Protein AF-A0A0F9L791-F1 (afdb_monomer)

pLDDT: mean 76.63, std 16.28, range [38.75, 94.62]

Secondary structure (DSSP, 8-state):
-HHHHHHHHHHHTTSS----GGGS-HHHHHHHHIIIIIHHHHHHHHHHHHHHHHHHHHH--HHHHHHHHHHHHHHHHHHHHHHHIIIIIHHHHHHHHHHSS--S-GGG-TTT-TT--THHHHHHHHHHHHHHHHHHHHTT--HHHHHHHHHHHHHHHHHHHHH-

Solvent-accessible surface area (backbone atoms only — not comparable to full-atom values): 9514 Å² total; per-residue (Å²): 112,70,68,58,53,56,49,55,53,54,61,68,51,66,84,51,89,74,74,65,68,91,75,47,53,72,52,57,46,49,52,48,42,48,70,50,53,49,50,47,48,71,59,47,52,62,56,52,50,56,49,43,54,51,48,29,71,72,67,68,44,68,70,48,46,53,50,43,55,53,48,52,54,50,50,54,54,50,53,58,47,53,48,49,38,68,73,46,50,48,55,42,49,38,32,34,72,77,68,72,48,58,81,89,50,77,87,38,35,45,90,85,35,78,82,43,55,69,65,61,61,51,55,51,53,53,50,50,52,50,50,53,54,49,57,46,62,74,63,81,57,50,77,76,52,44,59,56,51,49,57,56,58,66,59,51,62,56,62,57,70,73,77,109

Structure (mmCIF, N/CA/C/O backbone):
data_AF-A0A0F9L791-F1
#
_entry.id   AF-A0A0F9L791-F1
#
loop_
_atom_site.group_PDB
_atom_site.id
_atom_site.type_symbol
_atom_site.label_atom_id
_atom_site.label_alt_id
_atom_site.label_comp_id
_atom_site.label_asym_id
_atom_site.label_entity_id
_atom_site.label_seq_id
_atom_site.pdbx_PDB_ins_code
_atom_site.Cartn_x
_atom_site.Cartn_y
_atom_site.Cartn_z
_atom_site.occupancy
_atom_site.B_iso_or_equiv
_atom_site.auth_seq_id
_atom_site.auth_comp_id
_atom_site.auth_asym_id
_atom_site.auth_atom_id
_atom_site.pdbx_PDB_model_num
ATOM 1 N N . ASP A 1 1 ? 15.167 -26.725 22.863 1.00 71.88 1 ASP A N 1
ATOM 2 C CA . ASP A 1 1 ? 15.858 -27.570 21.881 1.00 71.88 1 ASP A CA 1
ATOM 3 C C . ASP A 1 1 ? 15.567 -26.991 20.507 1.00 71.88 1 ASP A C 1
ATOM 5 O O . ASP A 1 1 ? 14.395 -26.892 20.159 1.00 71.88 1 ASP A O 1
ATOM 9 N N . MET A 1 2 ? 16.575 -26.459 19.814 1.00 52.09 2 MET A N 1
ATOM 10 C CA . MET A 1 2 ? 16.347 -25.702 18.573 1.00 52.09 2 MET A CA 1
ATOM 11 C C . MET A 1 2 ? 15.806 -26.581 17.448 1.00 52.09 2 MET A C 1
ATOM 13 O O . MET A 1 2 ? 14.981 -26.114 16.671 1.00 52.09 2 MET A O 1
ATOM 17 N N . GLU A 1 3 ? 16.201 -27.854 17.391 1.00 72.94 3 GLU A N 1
ATOM 18 C CA . GLU A 1 3 ? 15.718 -28.784 16.364 1.00 72.94 3 GLU A CA 1
ATOM 19 C C . GLU A 1 3 ? 14.212 -29.028 16.485 1.00 72.94 3 GLU A C 1
ATOM 21 O O . GLU A 1 3 ? 13.496 -29.082 15.485 1.00 72.94 3 GLU A O 1
ATOM 26 N N . LYS A 1 4 ? 13.704 -29.078 17.720 1.00 68.50 4 LYS A N 1
ATOM 27 C CA . LYS A 1 4 ? 12.272 -29.210 17.988 1.00 68.50 4 LYS A CA 1
ATOM 28 C C . LYS A 1 4 ? 11.487 -27.972 17.540 1.00 68.50 4 LYS A C 1
ATOM 30 O O . LYS A 1 4 ? 10.437 -28.121 16.931 1.00 68.50 4 LYS A O 1
ATOM 35 N N . ILE A 1 5 ? 12.025 -26.773 17.776 1.00 73.31 5 ILE A N 1
ATOM 36 C CA . ILE A 1 5 ? 11.404 -25.507 17.345 1.00 73.31 5 ILE A CA 1
ATOM 37 C C . ILE A 1 5 ? 11.384 -25.407 15.813 1.00 73.31 5 ILE A C 1
ATOM 39 O O . ILE A 1 5 ? 10.369 -25.032 15.240 1.00 73.31 5 ILE A O 1
ATOM 43 N N . ILE A 1 6 ? 12.474 -25.788 15.140 1.00 67.56 6 ILE A N 1
ATOM 44 C CA . ILE A 1 6 ? 12.544 -25.811 13.668 1.00 67.56 6 ILE A CA 1
ATOM 45 C C . ILE A 1 6 ? 11.527 -26.805 13.093 1.00 67.56 6 ILE A C 1
ATOM 47 O O . ILE A 1 6 ? 10.865 -26.507 12.101 1.00 67.56 6 ILE A O 1
ATOM 51 N N . THR A 1 7 ? 11.367 -27.964 13.733 1.00 75.81 7 THR A N 1
ATOM 52 C CA . THR A 1 7 ? 10.392 -28.980 13.312 1.00 75.81 7 THR A CA 1
ATOM 53 C C . THR A 1 7 ? 8.955 -28.491 13.506 1.00 75.81 7 THR A C 1
ATOM 55 O O . THR A 1 7 ? 8.157 -28.594 12.582 1.00 75.81 7 THR A O 1
ATOM 58 N N . GLU A 1 8 ? 8.640 -27.878 14.651 1.00 75.62 8 GLU A N 1
ATOM 59 C CA . GLU A 1 8 ? 7.316 -27.294 14.919 1.00 75.62 8 GLU A CA 1
ATOM 60 C C . GLU A 1 8 ? 6.980 -26.150 13.945 1.00 75.62 8 GLU A C 1
ATOM 62 O O . GLU A 1 8 ? 5.860 -26.084 13.448 1.00 75.62 8 GLU A O 1
ATOM 67 N N . ILE A 1 9 ? 7.950 -25.296 13.594 1.00 66.94 9 ILE A N 1
ATOM 68 C CA . ILE A 1 9 ? 7.765 -24.247 12.575 1.00 66.94 9 ILE A CA 1
ATOM 69 C C . ILE A 1 9 ? 7.499 -24.860 11.192 1.00 66.94 9 ILE A C 1
ATOM 71 O O . ILE A 1 9 ? 6.627 -24.380 10.472 1.00 66.94 9 ILE A O 1
ATOM 75 N N . ASN A 1 10 ? 8.224 -25.915 10.813 1.00 60.12 10 ASN A N 1
ATOM 76 C CA . ASN A 1 10 ? 8.049 -26.571 9.515 1.00 60.12 10 ASN A CA 1
ATOM 77 C C . ASN A 1 10 ? 6.718 -27.327 9.401 1.00 60.12 10 ASN A C 1
ATOM 79 O O . ASN A 1 10 ? 6.142 -27.373 8.317 1.00 60.12 10 ASN A O 1
ATOM 83 N N . ASP A 1 11 ? 6.218 -27.893 10.501 1.00 66.31 11 ASP A N 1
ATOM 84 C CA . ASP A 1 11 ? 4.914 -28.558 10.524 1.00 66.31 11 ASP A CA 1
ATOM 85 C C . ASP A 1 11 ? 3.749 -27.550 10.519 1.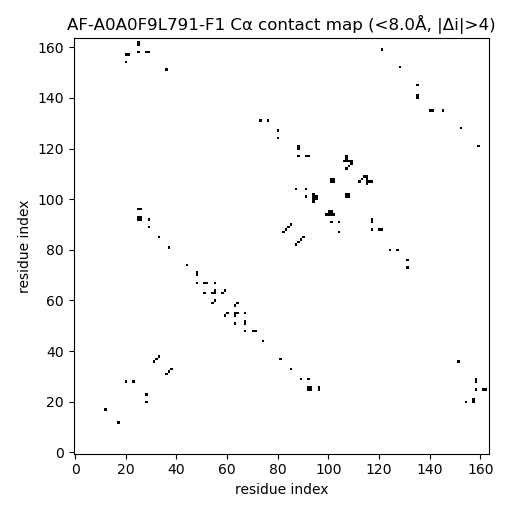00 66.31 11 ASP A C 1
ATOM 87 O O . ASP A 1 11 ? 2.744 -27.807 9.862 1.00 66.31 11 ASP A O 1
ATOM 91 N N . LEU A 1 12 ? 3.894 -26.372 11.147 1.00 57.72 12 LEU A N 1
ATOM 92 C CA . LEU A 1 12 ? 2.916 -25.271 11.040 1.00 57.72 12 LEU A CA 1
ATOM 93 C C . LEU A 1 12 ? 2.847 -24.678 9.625 1.00 57.72 12 LEU A C 1
ATOM 95 O O . LEU A 1 12 ? 1.791 -24.253 9.172 1.00 57.72 12 LEU A O 1
ATOM 99 N N . LYS A 1 13 ? 3.975 -24.693 8.913 1.00 53.84 13 LYS A N 1
ATOM 100 C CA . LYS A 1 13 ? 4.120 -24.234 7.527 1.00 53.84 13 LYS A CA 1
ATOM 101 C C . LYS A 1 13 ? 3.518 -25.178 6.477 1.00 53.84 13 LYS A C 1
ATOM 103 O O . LYS A 1 13 ? 3.529 -24.852 5.296 1.00 53.84 13 LYS A O 1
ATOM 108 N N . LYS A 1 14 ? 3.048 -26.362 6.876 1.00 47.31 14 LYS A N 1
ATOM 109 C CA . LYS A 1 14 ? 2.724 -27.465 5.957 1.00 47.31 14 LYS A CA 1
ATOM 110 C C . LYS A 1 14 ? 1.301 -27.426 5.384 1.00 47.31 14 LYS A C 1
ATOM 112 O O . LYS A 1 14 ? 1.057 -28.110 4.394 1.00 47.31 14 LYS A O 1
ATOM 117 N N . ASP A 1 15 ? 0.404 -26.632 5.972 1.00 43.81 15 ASP A N 1
ATOM 118 C CA . ASP A 1 15 ? -1.007 -26.525 5.556 1.00 43.81 15 ASP A CA 1
ATOM 119 C C . ASP A 1 15 ? -1.341 -25.242 4.768 1.00 43.81 15 ASP A C 1
ATOM 121 O O . ASP A 1 15 ? -2.427 -25.137 4.197 1.00 43.81 15 ASP A O 1
ATOM 125 N N . GLU A 1 16 ? -0.405 -24.298 4.646 1.00 49.53 16 GLU A N 1
ATOM 126 C CA . GLU A 1 16 ? -0.500 -23.186 3.696 1.00 49.53 16 GLU A CA 1
ATOM 127 C C . GLU A 1 16 ? 0.419 -23.472 2.509 1.00 49.53 16 GLU A C 1
ATOM 129 O O . GLU A 1 16 ? 1.572 -23.866 2.678 1.00 49.53 16 GLU A O 1
ATOM 134 N N . ALA A 1 17 ? -0.078 -23.294 1.284 1.00 50.66 17 ALA A N 1
ATOM 135 C CA . ALA A 1 17 ? 0.782 -23.290 0.110 1.00 50.66 17 ALA A CA 1
ATOM 136 C C . ALA A 1 17 ? 1.713 -22.076 0.217 1.00 50.66 17 ALA A C 1
ATOM 138 O O . ALA A 1 17 ? 1.351 -20.973 -0.188 1.00 50.66 17 ALA A O 1
ATOM 139 N N . ILE A 1 18 ? 2.887 -22.270 0.819 1.00 58.19 18 ILE A N 1
ATOM 140 C CA . ILE A 1 18 ? 3.922 -21.246 0.898 1.00 58.19 18 ILE A CA 1
ATOM 141 C C . ILE A 1 18 ? 4.354 -20.966 -0.532 1.00 58.19 18 ILE A C 1
ATOM 143 O O . ILE A 1 18 ? 5.006 -21.794 -1.169 1.00 58.19 18 ILE A O 1
ATOM 147 N N . VAL A 1 19 ? 3.934 -19.812 -1.045 1.00 64.25 19 VAL A N 1
ATOM 148 C CA . VAL A 1 19 ? 4.445 -19.289 -2.305 1.00 64.25 19 VAL A CA 1
ATOM 149 C C . VAL A 1 19 ? 5.940 -19.086 -2.115 1.00 64.25 19 VAL A C 1
ATOM 151 O O . VAL A 1 19 ? 6.365 -18.389 -1.193 1.00 64.25 19 VAL A O 1
ATOM 154 N N . ASP A 1 20 ? 6.729 -19.745 -2.959 1.00 73.94 20 ASP A N 1
ATOM 155 C CA . ASP A 1 20 ? 8.178 -19.588 -2.990 1.00 73.94 20 ASP A CA 1
ATOM 156 C C . ASP A 1 20 ? 8.523 -18.261 -3.668 1.00 73.94 20 ASP A C 1
ATOM 158 O O . ASP A 1 20 ? 8.865 -18.182 -4.847 1.00 73.94 20 ASP A O 1
ATOM 162 N N . VAL A 1 21 ? 8.325 -17.206 -2.889 1.00 70.94 21 VAL A N 1
ATOM 163 C CA . VAL A 1 21 ? 8.534 -15.800 -3.229 1.00 70.94 21 VAL A CA 1
ATOM 164 C C . VAL A 1 21 ? 9.955 -15.518 -3.726 1.00 70.94 21 VAL A C 1
ATOM 166 O O . VAL A 1 21 ? 10.126 -14.636 -4.561 1.00 70.94 21 VAL A O 1
ATOM 169 N N . ASP A 1 22 ? 10.951 -16.309 -3.311 1.00 70.94 22 ASP A N 1
ATOM 170 C CA . ASP A 1 22 ? 12.348 -16.171 -3.753 1.00 70.94 22 ASP A CA 1
ATOM 171 C C . ASP A 1 22 ? 12.547 -16.546 -5.233 1.00 70.94 22 ASP A C 1
ATOM 173 O O . ASP A 1 22 ? 13.546 -16.158 -5.842 1.00 70.94 22 ASP A O 1
ATOM 177 N N . ASN A 1 23 ? 11.607 -17.295 -5.817 1.00 80.75 23 ASN A N 1
ATOM 178 C CA . ASN A 1 23 ? 11.667 -17.782 -7.196 1.00 80.75 23 ASN A CA 1
ATOM 179 C C . ASN A 1 23 ? 10.647 -17.116 -8.133 1.00 80.75 23 ASN A C 1
ATOM 181 O O . ASN A 1 23 ? 10.555 -17.510 -9.298 1.00 80.75 23 ASN A O 1
ATOM 185 N N . LEU A 1 24 ? 9.891 -16.126 -7.652 1.00 82.81 24 LEU A N 1
ATOM 186 C CA . LEU A 1 24 ? 9.005 -15.332 -8.499 1.00 82.81 24 LEU A CA 1
ATOM 187 C C . LEU A 1 24 ? 9.806 -14.312 -9.315 1.00 82.81 24 LEU A C 1
ATOM 189 O O . LEU A 1 24 ? 10.785 -13.738 -8.838 1.00 82.81 24 LEU A O 1
ATOM 193 N N . SER A 1 25 ? 9.355 -14.054 -10.541 1.00 91.06 25 SER A N 1
ATOM 194 C CA . SER A 1 25 ? 9.710 -12.823 -11.253 1.00 91.06 25 SER A CA 1
ATOM 195 C C . SER A 1 25 ? 9.196 -11.595 -10.491 1.00 91.06 25 SER A C 1
ATOM 197 O O . SER A 1 25 ? 8.286 -11.690 -9.661 1.00 91.06 25 SER A O 1
ATOM 199 N N . LEU A 1 26 ? 9.749 -10.419 -10.779 1.00 87.19 26 LEU A N 1
ATOM 200 C CA . LEU A 1 26 ? 9.324 -9.175 -10.139 1.00 87.19 26 LEU A CA 1
ATOM 201 C C . LEU A 1 26 ? 7.851 -8.874 -10.429 1.00 87.19 26 LEU A C 1
ATOM 203 O O . LEU A 1 26 ? 7.124 -8.439 -9.536 1.00 87.19 26 LEU A O 1
ATOM 207 N N . THR A 1 27 ? 7.397 -9.147 -11.653 1.00 92.31 27 THR A N 1
ATOM 208 C CA . THR A 1 27 ? 5.990 -9.021 -12.045 1.00 92.31 27 THR A CA 1
ATOM 209 C C . THR A 1 27 ? 5.117 -10.002 -11.275 1.00 92.31 27 THR A C 1
ATOM 211 O O . THR A 1 27 ? 4.115 -9.584 -10.704 1.00 92.31 27 THR A O 1
ATOM 214 N N . GLU A 1 28 ? 5.496 -11.281 -11.194 1.00 90.12 28 GLU A N 1
ATOM 215 C CA . GLU A 1 28 ? 4.720 -12.271 -10.433 1.00 90.12 28 GLU A CA 1
ATOM 216 C C . GLU A 1 28 ? 4.647 -11.922 -8.944 1.00 90.12 28 GLU A C 1
ATOM 218 O O . GLU A 1 28 ? 3.612 -12.133 -8.313 1.00 90.12 28 GLU A O 1
ATOM 223 N N . LEU A 1 29 ? 5.719 -11.368 -8.378 1.00 85.00 29 LEU A N 1
ATOM 224 C CA . LEU A 1 29 ? 5.760 -10.950 -6.984 1.00 85.00 29 LEU A CA 1
ATOM 225 C C . LEU A 1 29 ? 4.860 -9.735 -6.723 1.00 85.00 29 LEU A C 1
ATOM 227 O O . LEU A 1 29 ? 4.085 -9.740 -5.767 1.00 85.00 29 LEU A O 1
ATOM 231 N N . VAL A 1 30 ? 4.908 -8.727 -7.595 1.00 88.81 30 VAL A N 1
ATOM 232 C CA . VAL A 1 30 ? 3.994 -7.575 -7.559 1.00 88.81 30 VAL A CA 1
ATOM 233 C C . VAL A 1 30 ? 2.536 -8.027 -7.693 1.00 88.81 30 VAL A C 1
ATOM 235 O O . VAL A 1 30 ? 1.693 -7.642 -6.883 1.00 88.81 30 VAL A O 1
ATOM 238 N N . ASP A 1 31 ? 2.240 -8.893 -8.664 1.00 90.75 31 ASP A N 1
ATOM 239 C CA . ASP A 1 31 ? 0.894 -9.424 -8.892 1.00 90.75 31 ASP A CA 1
ATOM 240 C C . ASP A 1 31 ? 0.409 -10.254 -7.693 1.00 90.75 31 ASP A C 1
ATOM 242 O O . ASP A 1 31 ? -0.762 -10.181 -7.301 1.00 90.75 31 ASP A O 1
ATOM 246 N N . HIS A 1 32 ? 1.303 -11.031 -7.074 1.00 84.12 32 HIS A N 1
ATOM 247 C CA . HIS A 1 32 ? 1.010 -11.767 -5.849 1.00 84.12 32 HIS A CA 1
ATOM 248 C C . HIS A 1 32 ? 0.628 -10.812 -4.717 1.00 84.12 32 HIS A C 1
ATOM 250 O O . HIS A 1 32 ? -0.396 -11.025 -4.066 1.00 84.12 32 HIS A O 1
ATOM 256 N N . ILE A 1 33 ? 1.394 -9.740 -4.511 1.00 82.50 33 ILE A N 1
ATOM 257 C CA . ILE A 1 33 ? 1.131 -8.756 -3.457 1.00 82.50 33 ILE A CA 1
ATOM 258 C C . ILE A 1 33 ? -0.195 -8.032 -3.691 1.00 82.50 33 ILE A C 1
ATOM 260 O O . ILE A 1 33 ? -1.024 -7.964 -2.785 1.00 82.50 33 ILE A O 1
ATOM 264 N N . GLU A 1 34 ? -0.474 -7.561 -4.904 1.00 88.31 34 GLU A N 1
ATOM 265 C CA . GLU A 1 34 ? -1.756 -6.909 -5.179 1.00 88.31 34 GLU A CA 1
ATOM 266 C C . GLU A 1 34 ? -2.938 -7.870 -4.962 1.00 88.31 34 GLU A C 1
ATOM 268 O O . GLU A 1 34 ? -3.911 -7.536 -4.278 1.00 88.31 34 GLU A O 1
ATOM 273 N N . SER A 1 35 ? -2.852 -9.084 -5.515 1.00 87.81 35 SER A N 1
ATOM 274 C CA . SER A 1 35 ? -3.967 -10.042 -5.527 1.00 87.81 35 SER A CA 1
ATOM 275 C C . SER A 1 35 ? -4.239 -10.720 -4.185 1.00 87.81 35 SER A C 1
ATOM 277 O O . SER A 1 35 ? -5.352 -11.206 -3.967 1.00 87.81 35 SER A O 1
ATOM 279 N N . THR A 1 36 ? -3.261 -10.743 -3.280 1.00 78.50 36 THR A N 1
ATOM 280 C CA . THR A 1 36 ? -3.414 -11.315 -1.939 1.00 78.50 36 THR A CA 1
ATOM 281 C C . THR A 1 36 ? -3.556 -10.212 -0.900 1.00 78.50 36 THR A C 1
ATOM 283 O O . THR A 1 36 ? -4.626 -10.026 -0.321 1.00 78.50 36 THR A O 1
ATOM 286 N N . HIS A 1 37 ? -2.497 -9.436 -0.721 1.00 78.12 37 HIS A N 1
ATOM 287 C CA . HIS A 1 37 ? -2.320 -8.477 0.355 1.00 78.12 37 HIS A CA 1
ATOM 288 C C . HIS A 1 37 ? -3.184 -7.235 0.180 1.00 78.12 37 HIS A C 1
ATOM 290 O O . HIS A 1 37 ? -3.972 -6.911 1.069 1.00 78.12 37 HIS A O 1
ATOM 296 N N . HIS A 1 38 ? -3.117 -6.571 -0.976 1.00 86.12 38 HIS A N 1
ATOM 297 C CA . HIS A 1 38 ? -3.864 -5.325 -1.184 1.00 86.12 38 HIS A CA 1
ATOM 298 C C . HIS A 1 38 ? -5.369 -5.586 -1.244 1.00 86.12 38 HIS A C 1
ATOM 300 O O . HIS A 1 38 ? -6.150 -4.860 -0.626 1.00 86.12 38 HIS A O 1
ATOM 306 N N . VAL A 1 39 ? -5.785 -6.652 -1.940 1.00 85.94 39 VAL A N 1
ATOM 307 C CA . VAL A 1 39 ? -7.189 -7.096 -1.977 1.00 85.94 39 VAL A CA 1
ATOM 308 C C . VAL A 1 39 ? -7.713 -7.368 -0.569 1.00 85.94 39 VAL A C 1
ATOM 310 O O . VAL A 1 39 ? -8.794 -6.891 -0.211 1.00 85.94 39 VAL A O 1
ATOM 313 N N . PHE A 1 40 ? -6.955 -8.104 0.243 1.00 80.56 40 PHE A N 1
ATOM 314 C CA . PHE A 1 40 ? -7.336 -8.401 1.616 1.00 80.56 40 PHE A CA 1
ATOM 315 C C . PHE A 1 40 ? -7.428 -7.125 2.469 1.00 80.56 40 PHE A C 1
ATOM 317 O O . PHE A 1 40 ? -8.442 -6.900 3.129 1.00 80.56 40 PHE A O 1
ATOM 324 N N . MET A 1 41 ? -6.430 -6.241 2.409 1.00 82.25 41 MET A N 1
ATOM 325 C CA . MET A 1 41 ? -6.416 -4.999 3.189 1.00 82.25 41 MET A CA 1
ATOM 326 C C . MET A 1 41 ? -7.577 -4.074 2.820 1.00 82.25 41 MET A C 1
ATOM 328 O O . MET A 1 41 ? -8.294 -3.606 3.705 1.00 82.25 41 MET A O 1
ATOM 332 N N . LYS A 1 42 ? -7.822 -3.865 1.522 1.00 88.56 42 LYS A N 1
ATOM 333 C CA . LYS A 1 42 ? -8.949 -3.058 1.025 1.00 88.56 42 LYS A CA 1
ATOM 334 C C . LYS A 1 42 ? -10.307 -3.627 1.434 1.00 88.56 42 LYS A C 1
ATOM 336 O O . LYS A 1 42 ? -11.266 -2.867 1.566 1.00 88.56 42 LYS A O 1
ATOM 341 N N . LYS A 1 43 ? -10.396 -4.945 1.638 1.00 87.06 43 LYS A N 1
ATOM 342 C CA . LYS A 1 43 ? -11.603 -5.622 2.119 1.00 87.06 43 LYS A CA 1
ATOM 343 C C . LYS A 1 43 ? -11.793 -5.479 3.631 1.00 87.06 43 LYS A C 1
ATOM 345 O O . LYS A 1 43 ? -12.885 -5.131 4.061 1.00 87.06 43 LYS A O 1
ATOM 350 N N . GLU A 1 44 ? -10.762 -5.745 4.428 1.00 82.38 44 GLU A N 1
ATOM 351 C CA . GLU A 1 44 ? -10.904 -5.852 5.888 1.00 82.38 44 GLU A CA 1
ATOM 352 C C . GLU A 1 44 ? -10.819 -4.502 6.616 1.00 82.38 44 GLU A C 1
ATOM 3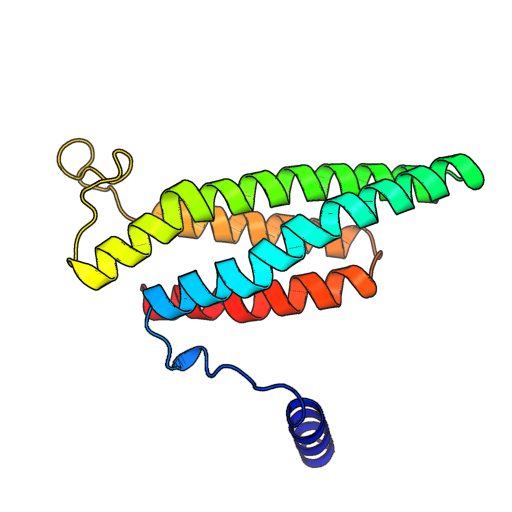54 O O . GLU A 1 44 ? -11.485 -4.313 7.634 1.00 82.38 44 GLU A O 1
ATOM 359 N N . ILE A 1 45 ? -10.041 -3.535 6.113 1.00 86.25 45 ILE A N 1
ATOM 360 C CA . ILE A 1 45 ? -9.871 -2.222 6.763 1.00 86.25 45 ILE A CA 1
ATOM 361 C C . ILE A 1 45 ? -11.214 -1.505 7.015 1.00 86.25 45 ILE A C 1
ATOM 363 O O . ILE A 1 45 ? -11.441 -1.078 8.154 1.00 86.25 45 ILE A O 1
ATOM 367 N N . PRO A 1 46 ? -12.127 -1.384 6.026 1.00 90.00 46 PRO A N 1
ATOM 368 C CA . PRO A 1 46 ? -13.425 -0.745 6.244 1.00 90.00 46 PRO A CA 1
ATOM 369 C C . PRO A 1 46 ? -14.266 -1.444 7.321 1.00 90.00 46 PRO A C 1
ATOM 371 O O . PRO A 1 46 ? -14.918 -0.780 8.132 1.00 90.00 46 PRO A O 1
ATOM 374 N N . ASP A 1 47 ? -14.224 -2.778 7.362 1.00 86.31 47 ASP A N 1
ATOM 375 C CA . ASP A 1 47 ? -14.971 -3.576 8.334 1.00 86.31 47 ASP A CA 1
ATOM 376 C C . ASP A 1 47 ? -14.417 -3.390 9.754 1.00 86.31 47 ASP A C 1
ATOM 378 O O . ASP A 1 47 ? -15.187 -3.197 10.703 1.00 86.31 47 ASP A O 1
ATOM 382 N N . ILE A 1 48 ? -13.089 -3.365 9.909 1.00 84.81 48 ILE A N 1
ATOM 383 C CA . ILE A 1 48 ? -12.431 -3.115 11.199 1.00 84.81 48 ILE A CA 1
ATOM 384 C C . ILE A 1 48 ? -12.744 -1.699 11.701 1.00 84.81 48 ILE A C 1
ATOM 386 O O . ILE A 1 48 ? -13.109 -1.544 12.871 1.00 84.81 48 ILE A O 1
ATOM 390 N N . LEU A 1 49 ? -12.679 -0.680 10.833 1.00 87.56 49 LEU A N 1
ATOM 391 C CA . LEU A 1 49 ? -13.059 0.697 11.183 1.00 87.56 49 LEU A CA 1
ATOM 392 C C . LEU A 1 49 ? -14.502 0.762 11.698 1.00 87.56 49 LEU A C 1
ATOM 394 O O . LEU A 1 49 ? -14.762 1.285 12.783 1.00 87.56 49 LEU A O 1
ATOM 398 N N . ALA A 1 50 ? -15.443 0.149 10.975 1.00 88.69 50 ALA A N 1
ATOM 399 C CA . ALA A 1 50 ? -16.848 0.138 11.371 1.00 88.69 50 ALA A CA 1
ATOM 400 C C . ALA A 1 50 ? -17.088 -0.589 12.709 1.00 88.69 50 ALA A C 1
ATOM 402 O O . ALA A 1 50 ? -17.998 -0.232 13.468 1.00 88.69 50 ALA A O 1
ATOM 403 N N . LEU A 1 51 ? -16.309 -1.632 13.008 1.00 83.75 51 LEU A N 1
ATOM 404 C CA . LEU A 1 51 ? -16.367 -2.340 14.288 1.00 83.75 51 LEU A CA 1
ATOM 405 C C . LEU A 1 51 ? -15.810 -1.494 15.437 1.00 83.75 51 LEU A C 1
ATOM 407 O O . LEU A 1 51 ? -16.437 -1.449 16.502 1.00 83.75 51 LEU A O 1
ATOM 411 N N . LEU A 1 52 ? -14.690 -0.801 15.224 1.00 85.81 52 LEU A N 1
ATOM 412 C CA . LEU A 1 52 ? -14.110 0.110 16.212 1.00 85.81 52 LEU A CA 1
ATOM 413 C C . LEU A 1 52 ? -15.055 1.273 16.517 1.00 85.81 52 LEU A C 1
ATOM 415 O O . LEU A 1 52 ? -15.348 1.518 17.689 1.00 85.81 52 LEU A O 1
ATOM 419 N N . ASP A 1 53 ? -15.655 1.891 15.500 1.00 91.44 53 ASP A N 1
ATOM 420 C CA . ASP A 1 53 ? -16.654 2.948 15.689 1.00 91.44 53 ASP A CA 1
ATOM 421 C C . ASP A 1 53 ? -17.860 2.463 16.509 1.00 91.44 53 ASP A C 1
ATOM 423 O O . ASP A 1 53 ? -18.345 3.151 17.417 1.00 91.44 53 ASP A O 1
ATOM 427 N N . LYS A 1 54 ? -18.354 1.245 16.248 1.00 8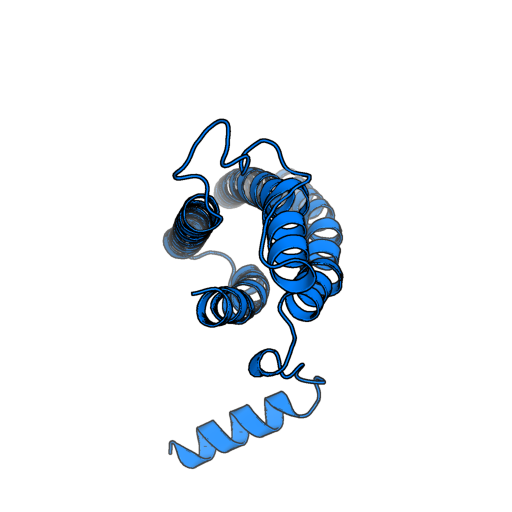9.94 54 LYS A N 1
ATOM 428 C CA . LYS A 1 54 ? -19.430 0.636 17.052 1.00 89.94 54 LYS A CA 1
ATOM 429 C C . LYS A 1 54 ? -18.994 0.403 18.499 1.00 89.94 54 LYS A C 1
ATOM 431 O O . LYS A 1 54 ? -19.788 0.643 19.415 1.00 89.94 54 LYS A O 1
ATOM 436 N N . ALA A 1 55 ? -17.764 -0.061 18.718 1.00 87.88 55 ALA A N 1
ATOM 437 C CA . ALA A 1 55 ? -17.220 -0.302 20.050 1.00 87.88 55 ALA A CA 1
ATOM 438 C C . ALA A 1 55 ? -17.077 1.006 20.844 1.00 87.88 55 ALA A C 1
ATOM 440 O O . ALA A 1 55 ? -17.553 1.078 21.981 1.00 87.88 55 ALA A O 1
ATOM 441 N N . VAL A 1 56 ? -16.525 2.058 20.228 1.00 92.25 56 VAL A N 1
ATOM 442 C CA . VAL A 1 56 ? -16.422 3.405 20.813 1.00 92.25 56 VAL A CA 1
ATOM 443 C C . VAL A 1 56 ? -17.801 3.921 21.216 1.00 92.25 56 VAL A C 1
ATOM 445 O O . VAL A 1 56 ? -17.996 4.348 22.354 1.00 92.25 56 VAL A O 1
ATOM 448 N N . ASN A 1 57 ? -18.792 3.813 20.327 1.00 92.94 57 ASN A N 1
ATOM 449 C CA . ASN A 1 57 ? -20.149 4.294 20.590 1.00 92.94 57 ASN A CA 1
ATOM 450 C C . ASN A 1 57 ? -20.856 3.539 21.726 1.00 92.94 57 ASN A C 1
ATOM 452 O O . ASN A 1 57 ? -21.611 4.142 22.498 1.00 92.94 57 ASN A O 1
ATOM 456 N N . ARG A 1 58 ? -20.621 2.225 21.841 1.00 94.62 58 ARG A N 1
ATOM 457 C CA . ARG A 1 58 ? -21.229 1.379 22.875 1.00 94.62 58 ARG A CA 1
ATOM 458 C C . ARG A 1 58 ? -20.575 1.558 24.241 1.00 94.62 58 ARG A C 1
ATOM 460 O O . ARG A 1 58 ? -21.287 1.666 25.235 1.00 94.62 58 ARG A O 1
ATOM 467 N N . HIS A 1 59 ? -19.247 1.540 24.293 1.00 90.75 59 HIS A N 1
ATOM 468 C CA . HIS A 1 59 ? -18.501 1.448 25.548 1.00 90.75 59 HIS A CA 1
ATOM 469 C C . HIS A 1 59 ? -17.998 2.806 26.050 1.00 90.75 59 HIS A C 1
ATOM 471 O O . HIS A 1 59 ? -17.849 2.974 27.257 1.00 90.75 59 HIS A O 1
ATOM 477 N N . LYS A 1 60 ? -17.800 3.785 25.154 1.00 90.38 60 LYS A N 1
ATOM 478 C CA . LYS A 1 60 ? -17.455 5.188 25.458 1.00 90.38 60 LYS A CA 1
ATOM 479 C C . LYS A 1 60 ? -16.259 5.366 26.405 1.00 90.38 60 LYS A C 1
ATOM 481 O O . LYS A 1 60 ? -16.191 6.360 27.126 1.00 90.38 60 LYS A O 1
ATOM 486 N N . THR A 1 61 ? -15.326 4.417 26.409 1.00 92.94 61 THR A N 1
ATOM 487 C CA . THR A 1 61 ? -14.089 4.502 27.191 1.00 92.94 61 THR A CA 1
ATOM 488 C C . THR A 1 61 ? -13.048 5.328 26.446 1.00 92.94 61 THR A C 1
ATOM 490 O O . THR A 1 61 ? -13.055 5.385 25.217 1.00 92.94 61 THR A O 1
ATOM 493 N N . GLU A 1 62 ? -12.148 5.969 27.187 1.00 90.38 62 GLU A N 1
ATOM 494 C CA . GLU A 1 62 ? -11.087 6.783 26.587 1.00 90.38 62 GLU A CA 1
ATOM 495 C C . GLU A 1 62 ? -10.077 5.926 25.813 1.00 90.38 62 GLU A C 1
ATOM 497 O O . GLU A 1 62 ? -9.685 6.285 24.708 1.00 90.38 62 GLU A O 1
ATOM 502 N N . ASP A 1 63 ? -9.761 4.732 26.319 1.00 86.94 63 ASP A N 1
ATOM 503 C CA . ASP A 1 63 ? -8.857 3.793 25.644 1.00 86.94 63 ASP A CA 1
ATOM 504 C C . ASP A 1 63 ? -9.363 3.378 24.255 1.00 86.94 63 ASP A C 1
ATOM 506 O O . ASP A 1 63 ? -8.571 3.249 23.325 1.00 86.94 63 ASP A O 1
ATOM 510 N N . LEU A 1 64 ? -10.681 3.193 24.089 1.00 85.75 64 LEU A N 1
ATOM 511 C CA . LEU A 1 64 ? -11.262 2.840 22.790 1.00 85.75 64 LEU A CA 1
ATOM 512 C C . LEU A 1 64 ? -11.263 4.017 21.818 1.00 85.75 64 LEU A C 1
ATOM 514 O O . LEU A 1 64 ? -11.085 3.797 20.624 1.00 85.75 64 LEU A O 1
ATOM 518 N N . LYS A 1 65 ? -11.454 5.249 22.304 1.00 89.38 65 LYS A N 1
ATOM 519 C CA . LYS A 1 65 ? -11.336 6.440 21.451 1.00 89.38 65 LYS A CA 1
ATOM 520 C C . LYS A 1 65 ? -9.907 6.600 20.951 1.00 89.38 65 LYS A C 1
ATOM 522 O O . LYS A 1 65 ? -9.716 6.714 19.748 1.00 89.38 65 LYS A O 1
ATOM 527 N N . ASN A 1 66 ? -8.932 6.501 21.856 1.00 88.06 66 ASN A N 1
ATOM 528 C CA . ASN A 1 66 ? -7.514 6.579 21.509 1.00 88.06 66 ASN A CA 1
ATOM 529 C C . ASN A 1 66 ? -7.137 5.505 20.480 1.00 88.06 66 ASN A C 1
ATOM 531 O O . ASN A 1 66 ? -6.490 5.808 19.483 1.00 88.06 66 ASN A O 1
ATOM 535 N N . LEU A 1 67 ? -7.585 4.259 20.680 1.00 85.25 67 LEU A N 1
ATOM 536 C CA . LEU A 1 67 ? -7.370 3.182 19.712 1.00 85.25 67 LEU A CA 1
ATOM 537 C C . LEU A 1 67 ? -8.004 3.498 18.348 1.00 85.25 67 LEU A C 1
ATOM 539 O O . LEU A 1 67 ? -7.372 3.266 17.322 1.00 85.25 67 LEU A O 1
ATOM 543 N N . ASN A 1 68 ? -9.229 4.028 18.326 1.00 87.50 68 ASN A N 1
ATOM 544 C CA . ASN A 1 68 ? -9.906 4.388 17.080 1.00 87.50 68 ASN A CA 1
ATOM 545 C C . ASN A 1 68 ? -9.166 5.504 16.329 1.00 87.50 68 ASN A C 1
ATOM 547 O O . ASN A 1 68 ? -8.972 5.394 15.127 1.00 87.50 68 ASN A O 1
ATOM 551 N N . GLU A 1 69 ? -8.696 6.537 17.030 1.00 90.50 69 GLU A N 1
ATOM 552 C CA . GLU A 1 69 ? -7.914 7.635 16.441 1.00 90.50 69 GLU A CA 1
ATOM 553 C C . GLU A 1 69 ? -6.573 7.147 15.867 1.00 90.50 69 GLU A C 1
ATOM 555 O O . GLU A 1 69 ? -6.197 7.504 14.746 1.00 90.50 69 GLU A O 1
ATOM 560 N N . ILE A 1 70 ? -5.870 6.276 16.601 1.00 86.62 70 ILE A N 1
ATOM 561 C CA . ILE A 1 70 ? -4.632 5.644 16.122 1.00 86.62 70 ILE A CA 1
ATOM 562 C C . ILE A 1 70 ? -4.913 4.805 14.875 1.00 86.62 70 ILE A C 1
ATOM 564 O O . ILE A 1 70 ? -4.156 4.873 13.908 1.00 86.62 70 ILE A O 1
ATOM 568 N N . PHE A 1 71 ? -5.990 4.016 14.886 1.00 85.31 71 PHE A N 1
ATOM 569 C CA . PHE A 1 71 ? -6.328 3.157 13.759 1.00 85.31 71 PHE A CA 1
ATOM 570 C C . PHE A 1 71 ? -6.773 3.959 12.532 1.00 85.31 71 PHE A C 1
ATOM 572 O O . PHE A 1 71 ? -6.369 3.622 11.427 1.00 85.31 71 PHE A O 1
ATOM 579 N N . GLN A 1 72 ? -7.521 5.050 12.704 1.00 90.06 72 GLN A N 1
ATOM 580 C CA . GLN A 1 72 ? -7.869 5.958 11.605 1.00 90.06 72 GLN A CA 1
ATOM 581 C C . GLN A 1 72 ? -6.618 6.562 10.960 1.00 90.06 72 GLN A C 1
ATOM 583 O O . GLN A 1 72 ? -6.473 6.485 9.744 1.00 90.06 72 GLN A O 1
ATOM 588 N N . THR A 1 73 ? -5.676 7.052 11.772 1.00 88.06 73 THR A N 1
ATOM 589 C CA . THR A 1 73 ? -4.385 7.566 11.276 1.00 88.06 73 THR A CA 1
ATOM 590 C C . THR A 1 73 ? -3.620 6.488 10.502 1.00 88.06 73 THR A C 1
ATOM 592 O O . THR A 1 73 ? -3.127 6.728 9.406 1.00 88.06 73 THR A O 1
ATOM 595 N N . LEU A 1 74 ? -3.567 5.266 11.044 1.00 84.44 74 LEU A N 1
ATOM 596 C CA . LEU A 1 74 ? -2.914 4.138 10.384 1.00 84.44 74 LEU A CA 1
ATOM 597 C C . LEU A 1 74 ? -3.569 3.799 9.036 1.00 84.44 74 LEU A C 1
ATOM 599 O O . LEU A 1 74 ? -2.868 3.478 8.081 1.00 84.44 74 LEU A O 1
ATOM 603 N N . VAL A 1 75 ? -4.899 3.850 8.951 1.00 87.25 75 VAL A N 1
ATOM 604 C CA . VAL A 1 75 ? -5.629 3.572 7.709 1.00 87.25 75 VAL A CA 1
ATOM 605 C C . VAL A 1 75 ? -5.359 4.637 6.652 1.00 87.25 75 VAL A C 1
ATOM 607 O O . VAL A 1 75 ? -5.209 4.283 5.483 1.00 87.25 75 VAL A O 1
ATOM 610 N N . GLU A 1 76 ? -5.274 5.910 7.034 1.00 89.69 76 GLU A N 1
ATOM 611 C CA . GLU A 1 76 ? -4.904 6.991 6.114 1.00 89.69 76 GLU A CA 1
ATOM 612 C C . GLU A 1 76 ? -3.506 6.756 5.523 1.00 89.69 76 GLU A C 1
ATOM 614 O O . GLU A 1 76 ? -3.352 6.760 4.298 1.00 89.69 76 GLU A O 1
ATOM 619 N N . ASP A 1 77 ? -2.521 6.453 6.376 1.00 84.94 77 ASP A N 1
ATOM 620 C CA . ASP A 1 77 ? -1.144 6.168 5.956 1.00 84.94 77 ASP A CA 1
ATOM 621 C C . ASP A 1 77 ? -1.072 4.942 5.032 1.00 84.94 77 ASP A C 1
ATOM 623 O O . ASP A 1 77 ? -0.471 5.001 3.959 1.00 84.94 77 ASP A O 1
ATOM 627 N N . ILE A 1 78 ? -1.724 3.840 5.419 1.00 84.00 78 ILE A N 1
ATOM 628 C CA . ILE A 1 78 ? -1.761 2.602 4.635 1.00 84.00 78 ILE A CA 1
ATOM 629 C C . ILE A 1 78 ? -2.451 2.824 3.290 1.00 84.00 78 ILE A C 1
ATOM 631 O O . ILE A 1 78 ? -1.943 2.386 2.266 1.00 84.00 78 ILE A O 1
ATOM 635 N N . THR A 1 79 ? -3.602 3.496 3.258 1.00 87.81 79 THR A N 1
ATOM 636 C CA . THR A 1 79 ? -4.350 3.677 2.004 1.00 87.81 79 THR A CA 1
ATOM 637 C C . THR A 1 79 ? -3.534 4.500 1.012 1.00 87.81 79 THR A C 1
ATOM 639 O O . THR A 1 79 ? -3.409 4.113 -0.149 1.00 87.81 79 THR A O 1
ATOM 642 N N . ALA A 1 80 ? -2.897 5.577 1.483 1.00 88.31 80 ALA A N 1
ATOM 643 C CA . ALA A 1 80 ? -1.990 6.371 0.663 1.00 88.31 80 ALA A CA 1
ATOM 644 C C . ALA A 1 80 ? -0.757 5.568 0.210 1.00 88.31 80 ALA A C 1
ATOM 646 O O . ALA A 1 80 ? -0.267 5.773 -0.901 1.00 88.31 80 ALA A O 1
ATOM 647 N N . HIS A 1 81 ? -0.242 4.670 1.055 1.00 84.56 81 HIS A N 1
ATOM 648 C CA . HIS A 1 81 ? 0.854 3.764 0.717 1.00 84.56 81 HIS A CA 1
ATOM 649 C C . HIS A 1 81 ? 0.490 2.838 -0.451 1.00 84.56 81 HIS A C 1
ATOM 651 O O . HIS A 1 81 ? 1.150 2.895 -1.488 1.00 84.56 81 HIS A O 1
ATOM 657 N N . LEU A 1 82 ? -0.616 2.093 -0.329 1.00 86.19 82 LEU A N 1
ATOM 658 C CA . LEU A 1 82 ? -1.086 1.162 -1.363 1.00 86.19 82 LEU A CA 1
ATOM 659 C C . LEU A 1 82 ? -1.323 1.874 -2.704 1.00 86.19 82 LEU A C 1
ATOM 661 O O . LEU A 1 82 ? -0.991 1.342 -3.759 1.00 86.19 82 LEU A O 1
ATOM 665 N N . GLU A 1 83 ? -1.862 3.099 -2.687 1.00 92.38 83 GLU A N 1
ATOM 666 C CA . GLU A 1 83 ? -2.064 3.885 -3.911 1.00 92.38 83 GLU A CA 1
ATOM 667 C C . GLU A 1 83 ? -0.745 4.227 -4.621 1.00 92.38 83 GLU A C 1
ATOM 669 O O . GLU A 1 83 ? -0.670 4.141 -5.847 1.00 92.38 83 GLU A O 1
ATOM 674 N N . LYS A 1 84 ? 0.311 4.595 -3.883 1.00 88.69 84 LYS A N 1
ATOM 675 C CA . LYS A 1 84 ? 1.627 4.877 -4.489 1.00 88.69 84 LYS A CA 1
ATOM 676 C C . LYS A 1 84 ? 2.235 3.623 -5.100 1.00 88.69 84 LYS A C 1
ATOM 678 O O . LYS A 1 84 ? 2.852 3.705 -6.164 1.00 88.69 84 LYS A O 1
ATOM 683 N N . GLU A 1 85 ? 2.058 2.482 -4.449 1.00 89.44 85 GLU A N 1
ATOM 684 C CA . GLU A 1 85 ? 2.526 1.210 -4.976 1.00 89.44 85 GLU A CA 1
ATOM 685 C C . GLU A 1 85 ? 1.799 0.857 -6.274 1.00 89.44 85 GLU A C 1
ATOM 687 O O . GLU A 1 85 ? 2.431 0.774 -7.323 1.00 89.44 85 GLU A O 1
ATOM 692 N N . GLU A 1 86 ? 0.470 0.772 -6.241 1.00 94.19 86 GLU A N 1
ATOM 693 C CA . GLU A 1 86 ? -0.349 0.329 -7.376 1.00 94.19 86 GLU A CA 1
ATOM 694 C C . GLU A 1 86 ? -0.302 1.281 -8.578 1.00 94.19 86 GLU A C 1
ATOM 696 O O . GLU A 1 86 ? -0.377 0.842 -9.725 1.00 94.19 86 GLU A O 1
ATOM 701 N N . GLN A 1 87 ? -0.210 2.594 -8.342 1.00 93.88 87 GLN A N 1
ATOM 702 C CA . GLN A 1 87 ? -0.260 3.582 -9.426 1.00 93.88 87 GLN A CA 1
ATOM 703 C C . GLN A 1 87 ? 1.114 3.923 -10.001 1.00 93.88 87 GLN A C 1
ATOM 705 O O . GLN A 1 87 ? 1.193 4.352 -11.152 1.00 93.88 87 GLN A O 1
ATOM 710 N N . ILE A 1 88 ? 2.186 3.781 -9.214 1.00 91.44 88 ILE A N 1
ATOM 711 C CA . ILE A 1 88 ? 3.517 4.265 -9.597 1.00 91.44 88 ILE A CA 1
ATOM 712 C C . ILE A 1 88 ? 4.559 3.156 -9.510 1.00 91.44 88 ILE A C 1
ATOM 714 O O . ILE A 1 88 ? 5.199 2.854 -10.517 1.00 91.44 88 ILE A O 1
ATOM 718 N N . LEU A 1 89 ? 4.764 2.565 -8.331 1.00 89.19 89 LEU A N 1
ATOM 719 C CA . LEU A 1 89 ? 5.897 1.664 -8.119 1.00 89.19 89 LEU A CA 1
ATOM 720 C C . LEU A 1 89 ? 5.722 0.335 -8.862 1.00 89.19 89 LEU A C 1
ATOM 722 O O . LEU A 1 89 ? 6.610 -0.068 -9.604 1.00 89.19 89 LEU A O 1
ATOM 726 N N . PHE A 1 90 ? 4.578 -0.322 -8.715 1.00 92.75 90 PHE A N 1
ATOM 727 C CA . PHE A 1 90 ? 4.291 -1.620 -9.320 1.00 92.75 90 PHE A CA 1
ATOM 728 C C . PHE A 1 90 ? 4.270 -1.573 -10.852 1.00 92.75 90 PHE A C 1
ATOM 730 O O . PHE A 1 90 ? 4.946 -2.399 -11.469 1.00 92.75 90 PHE A O 1
ATOM 737 N N . PRO A 1 91 ? 3.627 -0.586 -11.509 1.00 94.25 91 PRO A N 1
ATOM 738 C CA . PRO A 1 91 ? 3.779 -0.412 -12.950 1.00 94.25 91 PRO A CA 1
ATOM 739 C C . PRO A 1 91 ? 5.238 -0.177 -13.377 1.00 94.25 91 PRO A C 1
ATOM 741 O O . PRO A 1 91 ? 5.675 -0.750 -14.372 1.00 94.25 91 PRO A O 1
ATOM 744 N N . ALA A 1 92 ? 6.019 0.599 -12.612 1.00 91.75 92 ALA A N 1
ATOM 745 C CA . ALA A 1 92 ? 7.434 0.832 -12.916 1.00 91.75 92 ALA A CA 1
ATOM 746 C C . ALA A 1 92 ? 8.268 -0.454 -12.835 1.00 91.75 92 ALA A C 1
ATOM 748 O O . ALA A 1 92 ? 9.129 -0.680 -13.682 1.00 91.75 92 ALA A O 1
ATOM 749 N N . VAL A 1 93 ? 8.015 -1.291 -11.825 1.00 90.56 93 VAL A N 1
ATOM 750 C CA . VAL A 1 93 ? 8.693 -2.581 -11.639 1.00 90.56 93 VAL A CA 1
ATOM 751 C C . VAL A 1 93 ? 8.402 -3.522 -12.807 1.00 90.56 93 VAL A C 1
ATOM 753 O O . VAL A 1 93 ? 9.340 -4.088 -13.367 1.00 90.56 93 VAL A O 1
ATOM 756 N N . ARG A 1 94 ? 7.137 -3.617 -13.238 1.00 93.62 94 ARG A N 1
ATOM 757 C CA . ARG A 1 94 ? 6.757 -4.417 -14.414 1.00 93.62 94 ARG A CA 1
ATOM 758 C C . ARG A 1 94 ? 7.464 -3.938 -15.687 1.00 93.62 94 ARG A C 1
ATOM 760 O O . ARG A 1 94 ? 8.020 -4.749 -16.417 1.00 93.62 94 ARG A O 1
ATOM 767 N N . GLU A 1 95 ? 7.512 -2.624 -15.937 1.00 93.38 95 GLU A N 1
ATOM 768 C CA . GLU A 1 95 ? 8.214 -2.081 -17.114 1.00 93.38 95 GLU A CA 1
ATOM 769 C C . GLU A 1 95 ? 9.729 -2.310 -17.069 1.00 93.38 95 GLU A C 1
ATOM 771 O O . GLU A 1 95 ? 10.343 -2.590 -18.101 1.00 93.38 95 GLU A O 1
ATOM 776 N N . LEU A 1 96 ? 10.344 -2.208 -15.887 1.00 90.62 96 LEU A N 1
ATOM 777 C CA . LEU A 1 96 ? 11.763 -2.513 -15.719 1.00 90.62 96 LEU A CA 1
ATOM 778 C C . LEU A 1 96 ? 12.071 -3.972 -16.041 1.00 90.62 96 LEU A C 1
ATOM 780 O O . LEU A 1 96 ? 13.067 -4.232 -16.711 1.00 90.62 96 LEU A O 1
ATOM 784 N N . GLU A 1 97 ? 11.239 -4.908 -15.590 1.00 92.62 97 GLU A N 1
ATOM 785 C CA . GLU A 1 97 ? 11.432 -6.325 -15.890 1.00 92.62 97 GLU A CA 1
ATOM 786 C C . GLU A 1 97 ? 11.174 -6.645 -17.370 1.00 92.62 97 GLU A C 1
ATOM 788 O O . GLU A 1 97 ? 11.974 -7.341 -17.996 1.00 92.62 97 GLU A O 1
ATOM 793 N N . GLU A 1 98 ? 10.099 -6.106 -17.955 1.00 93.38 98 GLU A N 1
ATOM 794 C CA . GLU A 1 98 ? 9.717 -6.397 -19.342 1.00 93.38 98 GLU A CA 1
ATOM 795 C C . GLU A 1 98 ? 10.652 -5.728 -20.365 1.00 93.38 98 GLU A C 1
ATOM 797 O O . GLU A 1 98 ? 11.017 -6.333 -21.378 1.00 93.38 98 GLU A O 1
ATOM 802 N N . PHE A 1 99 ? 11.056 -4.475 -20.121 1.00 91.44 99 PHE A N 1
ATOM 803 C CA . PHE A 1 99 ? 11.756 -3.646 -21.110 1.00 91.44 99 PHE A CA 1
ATOM 804 C C . PHE A 1 99 ? 13.172 -3.225 -20.706 1.00 91.44 99 PHE A C 1
ATOM 806 O O . PHE A 1 99 ? 13.899 -2.693 -21.548 1.00 91.44 99 PHE A O 1
ATOM 813 N N . GLY A 1 100 ? 13.573 -3.407 -19.444 1.00 88.00 100 GLY A N 1
ATOM 814 C CA . GLY A 1 100 ? 14.837 -2.884 -18.906 1.00 88.00 100 GLY A CA 1
ATOM 815 C C . GLY A 1 100 ? 14.846 -1.366 -18.675 1.00 88.00 100 GLY A C 1
ATOM 816 O O . GLY A 1 100 ? 15.877 -0.799 -18.307 1.00 88.00 100 GLY A O 1
ATOM 817 N N . GLU A 1 101 ? 13.722 -0.682 -18.905 1.00 87.12 101 GLU A N 1
ATOM 818 C CA . GLU A 1 101 ? 13.568 0.764 -18.7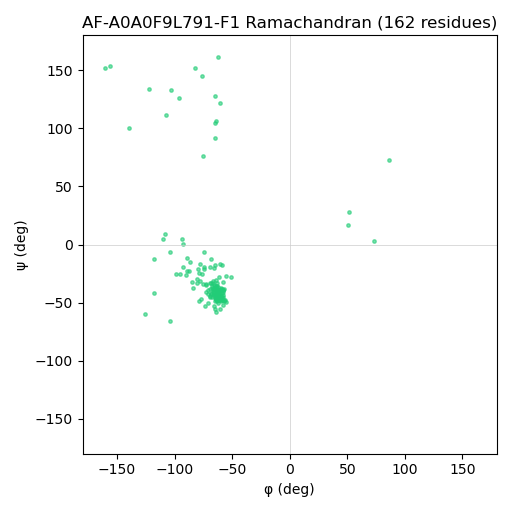36 1.00 87.12 101 GLU A CA 1
ATOM 819 C C . GLU A 1 101 ? 12.099 1.146 -18.494 1.00 87.12 101 GLU A C 1
ATOM 821 O O . GLU A 1 101 ? 11.190 0.467 -18.962 1.00 87.12 101 GLU A O 1
ATOM 826 N N . ILE A 1 102 ? 11.872 2.267 -17.805 1.00 90.00 102 ILE A N 1
ATOM 827 C CA . ILE A 1 102 ? 10.532 2.796 -17.503 1.00 90.00 102 ILE A CA 1
ATOM 828 C C . ILE A 1 102 ? 10.178 3.844 -18.555 1.00 90.00 102 ILE A C 1
ATOM 830 O O . ILE A 1 102 ? 10.943 4.789 -18.767 1.00 90.00 102 ILE A O 1
ATOM 834 N N . LYS A 1 103 ? 9.032 3.680 -19.214 1.00 85.75 103 LYS A N 1
ATOM 835 C CA . LYS A 1 103 ? 8.609 4.472 -20.379 1.00 85.75 103 LYS A CA 1
ATOM 836 C C . LYS A 1 103 ? 7.332 5.254 -20.138 1.00 85.75 103 LYS A C 1
ATOM 838 O O . LYS A 1 103 ? 7.231 6.385 -20.608 1.00 85.75 103 LYS A O 1
ATOM 843 N N . SER A 1 104 ? 6.341 4.656 -19.476 1.00 86.94 104 SER A N 1
ATOM 844 C CA . SER A 1 104 ? 4.995 5.247 -19.418 1.00 86.94 104 SER A CA 1
ATOM 845 C C . SER A 1 104 ? 4.788 6.206 -18.248 1.00 86.94 104 SER A C 1
ATOM 847 O O . SER A 1 104 ? 3.812 6.957 -18.225 1.00 86.94 104 SER A O 1
ATOM 849 N N . ILE A 1 105 ? 5.716 6.227 -17.291 1.00 86.56 105 ILE A N 1
ATOM 850 C CA . ILE A 1 105 ? 5.542 6.933 -16.027 1.00 86.56 105 ILE A CA 1
ATOM 851 C C . ILE A 1 105 ? 6.415 8.187 -15.994 1.00 86.56 105 ILE A C 1
ATOM 853 O O . ILE A 1 105 ? 7.640 8.124 -15.882 1.00 86.56 105 ILE A O 1
ATOM 857 N N . ALA A 1 106 ? 5.762 9.350 -16.020 1.00 85.25 106 ALA A N 1
ATOM 858 C CA . ALA A 1 106 ? 6.426 10.648 -16.135 1.00 85.25 106 ALA A CA 1
ATOM 859 C C . ALA A 1 106 ? 7.454 10.933 -15.023 1.00 85.25 106 ALA A C 1
ATOM 861 O O . ALA A 1 106 ? 8.463 11.587 -15.281 1.00 85.25 106 ALA A O 1
ATOM 862 N N . CYS A 1 107 ? 7.249 10.435 -13.795 1.00 83.56 107 CYS A N 1
ATOM 863 C CA . CYS A 1 107 ? 8.208 10.643 -12.702 1.00 83.56 107 CYS A CA 1
ATOM 864 C C . CYS A 1 107 ? 9.540 9.897 -12.897 1.00 83.56 107 CYS A C 1
ATOM 866 O O . CYS A 1 107 ? 10.505 10.196 -12.193 1.00 83.56 107 CYS A O 1
ATOM 868 N N . PHE A 1 108 ? 9.605 8.971 -13.859 1.00 85.31 108 PHE A N 1
ATOM 869 C CA . PHE A 1 108 ? 10.809 8.226 -14.222 1.00 85.31 108 PHE A CA 1
ATOM 870 C C . PHE A 1 108 ? 11.409 8.637 -15.574 1.00 85.31 108 PHE A C 1
ATOM 872 O O . PHE A 1 108 ? 12.351 7.998 -16.043 1.00 85.31 108 PHE A O 1
ATOM 879 N N . ASP A 1 109 ? 10.916 9.717 -16.190 1.00 85.00 109 ASP A N 1
ATOM 880 C CA . ASP A 1 109 ? 11.449 10.220 -17.455 1.00 85.00 109 ASP A CA 1
ATOM 881 C C . ASP A 1 109 ? 12.897 10.715 -17.290 1.00 85.00 109 ASP A C 1
ATOM 883 O O . ASP A 1 109 ? 13.168 11.809 -16.781 1.00 85.00 109 ASP A O 1
ATOM 887 N N . LYS A 1 110 ? 13.843 9.903 -17.774 1.00 81.94 110 LYS A N 1
ATOM 888 C CA . LYS A 1 110 ? 15.280 10.205 -17.744 1.00 81.94 110 LYS A CA 1
ATOM 889 C C . LYS A 1 110 ? 15.672 11.395 -18.619 1.00 81.94 110 LYS A C 1
ATOM 891 O O . LYS A 1 110 ? 16.734 11.976 -18.397 1.00 81.94 110 LYS A O 1
ATOM 896 N N . SER A 1 111 ? 14.844 11.770 -19.596 1.00 84.25 111 SER A N 1
ATOM 897 C CA . SER A 1 111 ? 15.078 12.963 -20.414 1.00 84.25 111 SER A CA 1
ATOM 898 C C . SER A 1 111 ? 14.808 14.251 -19.631 1.00 84.25 111 SER A C 1
ATOM 900 O O . SER A 1 111 ? 15.532 15.234 -19.798 1.00 84.25 111 SER A O 1
ATOM 902 N N . ALA A 1 112 ? 13.826 14.222 -18.724 1.00 82.38 112 ALA A N 1
ATOM 903 C CA . ALA A 1 112 ? 13.503 15.324 -17.823 1.00 82.38 112 ALA A CA 1
ATOM 904 C C . ALA A 1 112 ? 14.383 15.323 -16.561 1.00 82.38 112 ALA A C 1
ATOM 906 O O . ALA A 1 112 ? 14.784 16.384 -16.080 1.00 82.38 112 ALA A O 1
ATOM 907 N N . ASN A 1 113 ? 14.707 14.140 -16.031 1.00 81.56 113 ASN A N 1
ATOM 908 C CA . ASN A 1 113 ? 15.572 13.965 -14.869 1.00 81.56 113 ASN A CA 1
ATOM 909 C C . ASN A 1 113 ? 16.515 12.761 -15.066 1.00 81.56 113 ASN A C 1
ATOM 911 O O . ASN A 1 113 ? 16.117 11.629 -14.801 1.00 81.56 113 ASN A O 1
ATOM 915 N N . PRO A 1 114 ? 17.791 12.976 -15.437 1.00 82.56 114 PRO A N 1
ATOM 916 C CA . PRO A 1 114 ? 18.751 11.889 -15.655 1.00 82.56 114 PRO A CA 1
ATOM 917 C C . PRO A 1 114 ? 19.001 10.981 -14.440 1.00 82.56 114 PRO A C 1
ATOM 919 O O . PRO A 1 114 ? 19.522 9.880 -14.603 1.00 82.56 114 PRO A O 1
ATOM 922 N N . LEU A 1 115 ? 18.650 11.433 -13.229 1.00 80.62 115 LEU A N 1
ATOM 923 C CA . LEU A 1 115 ? 18.767 10.666 -11.984 1.00 80.62 115 LEU A CA 1
ATOM 924 C C . LEU A 1 115 ? 17.475 9.919 -11.616 1.00 80.62 115 LEU A C 1
ATOM 926 O O . LEU A 1 115 ? 17.399 9.329 -10.538 1.00 80.62 115 LEU A O 1
ATOM 930 N N . ALA A 1 116 ? 16.449 9.960 -12.467 1.00 82.25 116 ALA A N 1
ATOM 931 C CA . ALA A 1 116 ? 15.195 9.278 -12.204 1.00 82.25 116 ALA A CA 1
ATOM 932 C C . ALA A 1 116 ? 15.397 7.753 -12.163 1.00 82.25 116 ALA A C 1
ATOM 934 O O . ALA A 1 116 ? 15.999 7.147 -13.054 1.00 82.25 116 ALA A O 1
ATOM 935 N N . SER A 1 117 ? 14.923 7.148 -11.077 1.00 84.19 117 SER A N 1
ATOM 936 C CA . SER A 1 117 ? 15.147 5.749 -10.715 1.00 84.19 117 SER A CA 1
ATOM 937 C C . SER A 1 117 ? 14.085 5.308 -9.712 1.00 84.19 117 SER A C 1
ATOM 939 O O . SER A 1 117 ? 13.627 6.127 -8.911 1.00 84.19 117 SER A O 1
ATOM 941 N N . VAL A 1 118 ? 13.755 4.014 -9.707 1.00 85.44 118 VAL A N 1
ATOM 942 C CA . VAL A 1 118 ? 12.886 3.386 -8.695 1.00 85.44 118 VAL A CA 1
ATOM 943 C C . VAL A 1 118 ? 13.490 3.387 -7.292 1.00 85.44 118 VAL A C 1
ATOM 945 O O . VAL A 1 118 ? 12.749 3.289 -6.323 1.00 85.44 118 VAL A O 1
ATOM 948 N N . ALA A 1 119 ? 14.803 3.586 -7.149 1.00 83.62 119 ALA A N 1
ATOM 949 C CA . ALA A 1 119 ? 15.466 3.592 -5.844 1.00 83.62 119 ALA A CA 1
ATOM 950 C C . ALA A 1 119 ? 14.888 4.647 -4.883 1.00 83.62 119 ALA A C 1
ATOM 952 O O . ALA A 1 119 ? 14.720 4.386 -3.697 1.00 83.62 119 ALA A O 1
ATOM 953 N N . ASN A 1 120 ? 14.549 5.838 -5.383 1.00 82.25 120 ASN A N 1
ATOM 954 C CA . ASN A 1 120 ? 13.986 6.904 -4.550 1.00 82.25 120 ASN A CA 1
ATOM 955 C C . ASN A 1 120 ? 12.594 6.555 -3.991 1.00 82.25 120 ASN A C 1
ATOM 957 O O . ASN A 1 120 ? 12.428 6.640 -2.774 1.00 82.25 120 ASN A O 1
ATOM 961 N N . PRO A 1 121 ? 11.602 6.160 -4.815 1.00 83.00 121 PRO A N 1
ATOM 962 C CA . PRO A 1 121 ? 10.313 5.729 -4.288 1.00 83.00 121 PRO A CA 1
ATOM 963 C C . PRO A 1 121 ? 10.427 4.478 -3.413 1.00 83.00 121 PRO A C 1
ATOM 965 O O . PRO A 1 121 ? 9.753 4.433 -2.393 1.00 83.00 121 PRO A O 1
ATOM 968 N N . ILE A 1 122 ? 11.320 3.528 -3.720 1.00 80.81 122 ILE A N 1
ATOM 969 C CA . ILE A 1 122 ? 11.580 2.366 -2.848 1.00 80.81 122 ILE A CA 1
ATOM 970 C C . ILE A 1 122 ? 12.031 2.816 -1.451 1.00 80.81 122 ILE A C 1
ATOM 972 O O . ILE A 1 122 ? 11.402 2.451 -0.461 1.00 80.81 122 ILE A O 1
ATOM 976 N N . ASN A 1 123 ? 13.044 3.685 -1.360 1.00 81.25 123 ASN A N 1
ATOM 977 C CA . ASN A 1 123 ? 13.515 4.217 -0.075 1.00 81.25 123 ASN A CA 1
ATOM 978 C C . ASN A 1 123 ? 12.394 4.923 0.702 1.00 81.25 123 ASN A C 1
ATOM 980 O O . ASN A 1 123 ? 12.314 4.828 1.927 1.00 81.25 123 ASN A O 1
ATOM 984 N N . GLN A 1 124 ? 11.519 5.645 -0.003 1.00 83.88 124 GLN A N 1
ATOM 985 C CA . GLN A 1 124 ? 10.363 6.271 0.626 1.00 83.88 124 GLN A CA 1
ATOM 986 C C . GLN A 1 124 ? 9.389 5.222 1.189 1.00 83.88 124 GLN A C 1
ATOM 988 O O . GLN A 1 124 ? 8.938 5.380 2.324 1.00 83.88 124 GLN A O 1
ATOM 993 N N . MET A 1 125 ? 9.094 4.151 0.445 1.00 81.81 125 MET A N 1
ATOM 994 C CA . MET A 1 125 ? 8.213 3.076 0.920 1.00 81.81 125 MET A CA 1
ATOM 995 C C . MET A 1 125 ? 8.797 2.383 2.164 1.00 81.81 125 MET A C 1
ATOM 997 O O . MET A 1 125 ? 8.080 2.146 3.133 1.00 81.81 125 MET A O 1
ATOM 1001 N N . GLU A 1 126 ? 10.111 2.153 2.215 1.00 77.81 126 GLU A N 1
ATOM 1002 C CA . GLU A 1 126 ? 10.784 1.584 3.396 1.00 77.81 126 GLU A CA 1
ATOM 1003 C C . GLU A 1 126 ? 10.687 2.474 4.645 1.00 77.81 126 GLU A C 1
ATOM 1005 O O . GLU A 1 126 ? 10.496 1.992 5.772 1.00 77.81 126 GLU A O 1
ATOM 1010 N N . MET A 1 127 ? 10.808 3.790 4.460 1.00 78.75 127 MET A N 1
ATOM 1011 C CA . MET A 1 127 ? 10.633 4.749 5.548 1.00 78.75 127 MET A CA 1
ATOM 1012 C C . MET A 1 127 ? 9.205 4.709 6.098 1.00 78.75 127 MET A C 1
ATOM 1014 O O . MET A 1 127 ? 9.018 4.748 7.316 1.00 78.75 127 MET A O 1
ATOM 1018 N N . GLU A 1 128 ? 8.209 4.596 5.221 1.00 78.44 128 GLU A N 1
ATOM 1019 C CA . GLU A 1 128 ? 6.799 4.495 5.600 1.00 78.44 128 GLU A CA 1
ATOM 1020 C C . GLU A 1 128 ? 6.510 3.190 6.350 1.00 78.44 128 GLU A C 1
ATOM 1022 O O . GLU A 1 128 ? 5.913 3.227 7.428 1.00 78.44 128 GLU A O 1
ATOM 1027 N N . HIS A 1 129 ? 7.045 2.055 5.891 1.00 76.00 129 HIS A N 1
ATOM 1028 C CA . HIS A 1 129 ? 6.974 0.792 6.633 1.00 76.00 129 HIS A CA 1
ATOM 1029 C C . HIS A 1 129 ? 7.585 0.887 8.026 1.00 76.00 129 HIS A C 1
ATOM 1031 O O . HIS A 1 129 ? 7.011 0.411 9.009 1.00 76.00 129 HIS A O 1
ATOM 1037 N N . THR A 1 130 ? 8.744 1.534 8.133 1.00 76.25 130 THR A N 1
ATOM 1038 C CA . THR A 1 130 ? 9.402 1.749 9.423 1.00 76.25 130 THR A CA 1
ATOM 1039 C C . THR A 1 130 ? 8.543 2.622 10.338 1.00 76.25 130 THR A C 1
ATOM 1041 O O . THR A 1 130 ? 8.418 2.332 11.532 1.00 76.25 130 THR A O 1
ATOM 1044 N N . ALA A 1 131 ? 7.924 3.676 9.798 1.00 78.94 131 ALA A N 1
ATOM 1045 C CA . ALA A 1 131 ? 7.031 4.558 10.543 1.00 78.94 131 ALA A CA 1
ATOM 1046 C C . ALA A 1 131 ? 5.793 3.809 11.061 1.00 78.94 131 ALA A C 1
ATOM 1048 O O . ALA A 1 131 ? 5.519 3.863 12.264 1.00 78.94 131 ALA A O 1
ATOM 1049 N N . VAL A 1 132 ? 5.124 3.035 10.200 1.00 77.00 132 VAL A N 1
ATOM 1050 C CA . VAL A 1 132 ? 3.990 2.174 10.572 1.00 77.00 132 VAL A CA 1
ATOM 1051 C C . VAL A 1 132 ? 4.405 1.167 11.646 1.00 77.00 132 VAL A C 1
ATOM 1053 O O . VAL A 1 132 ? 3.761 1.061 12.692 1.00 77.00 132 VAL A O 1
ATOM 1056 N N . GLY A 1 133 ? 5.537 0.483 11.464 1.00 72.56 133 GLY A N 1
ATOM 1057 C CA . GLY A 1 133 ? 6.061 -0.464 12.447 1.00 72.56 133 GLY A CA 1
ATOM 1058 C C . GLY A 1 133 ? 6.334 0.175 13.815 1.00 72.56 133 GLY A C 1
ATOM 1059 O O . GLY A 1 133 ? 6.060 -0.429 14.856 1.00 72.56 133 GLY A O 1
ATOM 1060 N N . ASN A 1 134 ? 6.832 1.413 13.840 1.00 79.00 134 ASN A N 1
ATOM 1061 C CA . ASN A 1 134 ? 7.058 2.164 15.075 1.00 79.00 134 ASN A CA 1
ATOM 1062 C C . ASN A 1 134 ? 5.751 2.613 15.739 1.00 79.00 134 ASN A C 1
ATOM 1064 O O . ASN A 1 134 ? 5.646 2.542 16.968 1.00 79.00 134 ASN A O 1
ATOM 1068 N N . LEU A 1 135 ? 4.756 3.036 14.952 1.00 75.62 135 LEU A N 1
ATOM 1069 C CA . LEU A 1 135 ? 3.424 3.388 15.447 1.00 75.62 135 LEU A CA 1
ATOM 1070 C C . LEU A 1 135 ? 2.772 2.188 16.148 1.00 75.62 135 LEU A C 1
ATOM 1072 O O . LEU A 1 135 ? 2.271 2.326 17.265 1.00 75.62 135 LEU A O 1
ATOM 1076 N N . LEU A 1 136 ? 2.852 1.003 15.539 1.00 71.06 136 LEU A N 1
ATOM 1077 C CA . LEU A 1 136 ? 2.320 -0.235 16.113 1.00 71.06 136 LEU A CA 1
ATOM 1078 C C . LEU A 1 136 ? 3.042 -0.620 17.413 1.00 71.06 136 LEU A C 1
ATOM 1080 O O . LEU A 1 136 ? 2.398 -0.892 18.426 1.00 71.06 136 LEU A O 1
ATOM 1084 N N . LYS A 1 137 ? 4.382 -0.576 17.429 1.00 71.62 137 LYS A N 1
ATOM 1085 C CA . LYS A 1 137 ? 5.183 -0.887 18.630 1.00 71.62 137 LYS A CA 1
ATOM 1086 C C . LYS A 1 137 ? 4.884 0.052 19.797 1.00 71.62 137 LYS A C 1
ATOM 1088 O O . LYS A 1 137 ? 4.784 -0.397 20.936 1.00 71.62 137 LYS A O 1
ATOM 1093 N N . LYS A 1 138 ? 4.757 1.356 19.532 1.00 72.56 138 LYS A N 1
ATOM 1094 C CA . LYS A 1 138 ? 4.572 2.380 20.572 1.00 72.56 138 LYS A CA 1
ATOM 1095 C C . LYS A 1 138 ? 3.256 2.218 21.334 1.00 72.56 138 LYS A C 1
ATOM 1097 O O . LYS A 1 138 ? 3.199 2.563 22.511 1.00 72.56 138 LYS A O 1
ATOM 1102 N N . ASN A 1 139 ? 2.219 1.703 20.679 1.00 66.88 139 ASN A N 1
ATOM 1103 C CA . ASN A 1 139 ? 0.879 1.656 21.253 1.00 66.88 139 ASN A CA 1
ATOM 1104 C C . ASN A 1 139 ? 0.555 0.346 21.984 1.00 66.88 139 ASN A C 1
ATOM 1106 O O . ASN A 1 139 ? -0.536 0.244 22.531 1.00 66.88 139 ASN A O 1
ATOM 1110 N N . ASN A 1 140 ? 1.483 -0.626 22.061 1.00 60.12 140 ASN A N 1
ATOM 1111 C CA . ASN A 1 140 ? 1.322 -1.897 22.800 1.00 60.12 140 ASN A CA 1
ATOM 1112 C C . ASN A 1 140 ? 0.015 -2.660 22.478 1.00 60.12 140 ASN A C 1
ATOM 1114 O O . ASN A 1 140 ? -0.425 -3.526 23.237 1.00 60.12 140 ASN A O 1
ATOM 1118 N N . GLN A 1 141 ? -0.631 -2.311 21.368 1.00 55.47 141 GLN A N 1
ATOM 1119 C CA . GLN A 1 141 ? -1.970 -2.729 21.011 1.00 55.47 141 GLN A CA 1
ATOM 1120 C C . GLN A 1 141 ? -1.915 -3.438 19.666 1.00 55.47 141 GLN A C 1
ATOM 1122 O O . GLN A 1 141 ? -1.326 -2.946 18.708 1.00 55.47 141 GLN A O 1
ATOM 1127 N N . LEU A 1 142 ? -2.605 -4.580 19.651 1.00 48.97 142 LEU A N 1
ATOM 1128 C CA . LEU A 1 142 ? -2.955 -5.419 18.507 1.00 48.97 142 LEU A CA 1
ATOM 1129 C C . LEU A 1 142 ? -1.901 -6.447 18.084 1.00 48.97 142 LEU A C 1
ATOM 1131 O O . LEU A 1 142 ? -1.375 -6.412 16.978 1.00 48.97 142 LEU A O 1
ATOM 1135 N N . LEU A 1 143 ? -1.772 -7.488 18.909 1.00 44.47 143 LEU A N 1
ATOM 1136 C CA . LEU A 1 143 ? -1.329 -8.819 18.468 1.00 44.47 143 LEU A CA 1
ATOM 1137 C C . LEU A 1 143 ? -2.142 -9.329 17.251 1.00 44.47 143 LEU A C 1
ATOM 1139 O O . LEU A 1 143 ? -1.608 -10.045 16.418 1.00 44.47 143 LEU A O 1
ATOM 1143 N N . LEU A 1 144 ? -3.400 -8.891 17.095 1.00 40.59 144 LEU A N 1
ATOM 1144 C CA . LEU A 1 144 ? -4.270 -9.235 15.958 1.00 40.59 144 LEU A CA 1
ATOM 1145 C C . LEU A 1 144 ? -3.983 -8.447 14.665 1.00 40.59 144 LEU A C 1
ATOM 1147 O O . LEU A 1 144 ? -4.280 -8.942 13.587 1.00 40.59 144 LEU A O 1
ATOM 1151 N N . ILE A 1 145 ? -3.396 -7.246 14.750 1.00 43.28 145 ILE A N 1
ATOM 1152 C CA . ILE A 1 145 ? -2.982 -6.462 13.567 1.00 43.28 145 ILE A CA 1
ATOM 1153 C C . ILE A 1 145 ? -1.504 -6.702 13.255 1.00 43.28 145 ILE A C 1
ATOM 1155 O O . ILE A 1 145 ? -1.102 -6.623 12.099 1.00 43.28 145 ILE A O 1
ATOM 1159 N N . GLN A 1 146 ? -0.707 -7.081 14.258 1.00 42.56 146 GLN A N 1
ATOM 1160 C CA . GLN A 1 146 ? 0.660 -7.540 14.056 1.00 42.56 146 GLN A CA 1
ATOM 1161 C C . GLN A 1 146 ? 0.731 -8.786 13.181 1.00 42.56 146 GLN A C 1
ATOM 1163 O O . GLN A 1 146 ? 1.552 -8.783 12.284 1.00 42.56 146 GLN A O 1
ATOM 1168 N N . GLU A 1 147 ? -0.097 -9.819 13.354 1.00 43.81 147 GLU A N 1
ATOM 1169 C CA . GLU A 1 147 ? 0.024 -11.000 12.477 1.00 43.81 147 GLU A CA 1
ATOM 1170 C C . GLU A 1 147 ? -0.373 -10.714 11.024 1.00 43.81 147 GLU A C 1
ATOM 1172 O O . GLU A 1 147 ? 0.274 -11.226 10.114 1.00 43.81 147 GLU A O 1
ATOM 1177 N N . LEU A 1 148 ? -1.340 -9.815 10.813 1.00 44.12 148 LEU A N 1
ATOM 1178 C CA . LEU A 1 148 ? -1.732 -9.319 9.493 1.00 44.12 148 LEU A CA 1
ATOM 1179 C C . LEU A 1 148 ? -0.598 -8.517 8.838 1.00 44.12 148 LEU A C 1
ATOM 1181 O O . LEU A 1 148 ? -0.148 -8.853 7.749 1.00 44.12 148 LEU A O 1
ATOM 1185 N N . LEU A 1 149 ? -0.090 -7.483 9.521 1.00 45.59 149 LEU A N 1
ATOM 1186 C CA . LEU A 1 149 ? 0.942 -6.591 8.982 1.00 45.59 149 LEU A CA 1
ATOM 1187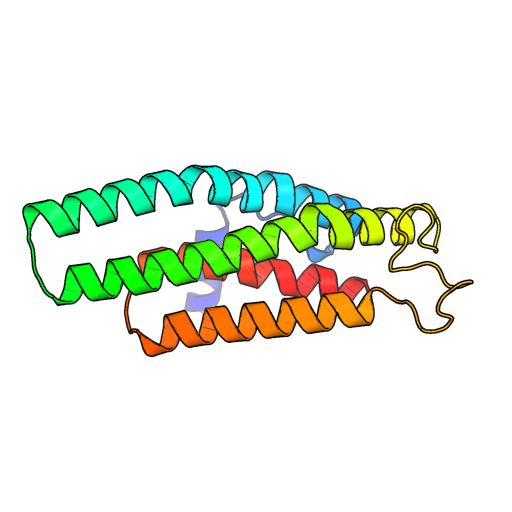 C C . LEU A 1 149 ? 2.346 -7.210 8.981 1.00 45.59 149 LEU A C 1
ATOM 1189 O O . LEU A 1 149 ? 3.160 -6.830 8.155 1.00 45.59 149 LEU A O 1
ATOM 1193 N N . ILE A 1 150 ? 2.657 -8.173 9.853 1.00 43.25 150 ILE A N 1
ATOM 1194 C CA . ILE A 1 150 ? 3.943 -8.894 9.849 1.00 43.25 150 ILE A CA 1
ATOM 1195 C C . ILE A 1 150 ? 3.970 -9.955 8.746 1.00 43.25 150 ILE A C 1
ATOM 1197 O O . ILE A 1 150 ? 5.045 -10.172 8.196 1.00 43.25 150 ILE A O 1
ATOM 1201 N N . HIS A 1 151 ? 2.837 -10.575 8.382 1.00 44.78 151 HIS A N 1
ATOM 1202 C CA . HIS A 1 151 ? 2.768 -11.398 7.165 1.00 44.78 151 HIS A CA 1
ATOM 1203 C C . HIS A 1 151 ? 2.944 -10.547 5.903 1.00 44.78 151 HIS A C 1
ATOM 1205 O O . HIS A 1 151 ? 3.700 -10.933 5.015 1.00 44.78 151 HIS A O 1
ATOM 1211 N N . LEU A 1 152 ? 2.326 -9.363 5.872 1.00 44.97 152 LEU A N 1
ATOM 1212 C CA . LEU A 1 152 ? 2.470 -8.379 4.795 1.00 44.97 152 LEU A CA 1
ATOM 1213 C C . LEU A 1 152 ? 3.922 -7.880 4.662 1.00 44.97 152 LEU A C 1
ATOM 1215 O O . LEU A 1 152 ? 4.524 -7.950 3.595 1.00 44.97 152 LEU A O 1
ATOM 1219 N N . LEU A 1 153 ? 4.534 -7.459 5.772 1.00 43.78 153 LEU A N 1
ATOM 1220 C CA . LEU A 1 153 ? 5.888 -6.899 5.804 1.00 43.78 153 LEU A CA 1
ATOM 1221 C C . LEU A 1 153 ? 7.007 -7.951 5.723 1.00 43.78 153 LEU A C 1
ATOM 1223 O O . LEU A 1 153 ? 8.134 -7.571 5.431 1.00 43.78 153 LEU A O 1
ATOM 1227 N N . HIS A 1 154 ? 6.752 -9.245 5.969 1.00 46.41 154 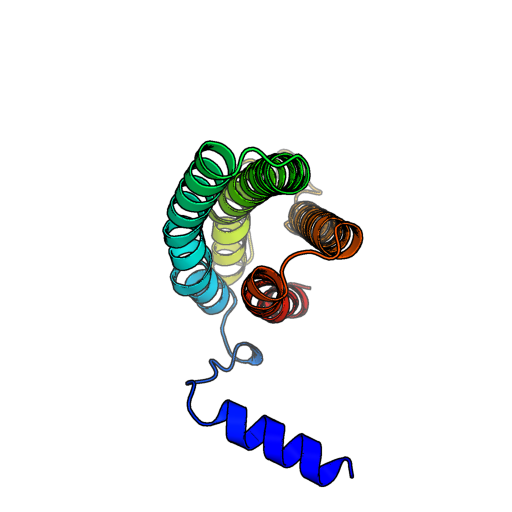HIS A N 1
ATOM 1228 C CA . HIS A 1 154 ? 7.757 -10.301 5.741 1.00 46.41 154 HIS A CA 1
ATOM 1229 C 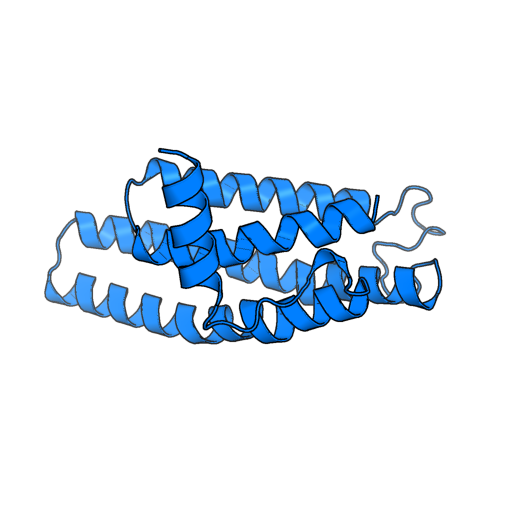C . HIS A 1 154 ? 7.882 -10.717 4.275 1.00 46.41 154 HIS A C 1
ATOM 1231 O O . HIS A 1 154 ? 8.922 -11.260 3.912 1.00 46.41 154 HIS A O 1
ATOM 1237 N N . GLN A 1 155 ? 6.874 -10.461 3.436 1.00 43.72 155 GLN A N 1
ATOM 1238 C CA . GLN A 1 155 ? 6.957 -10.753 2.000 1.00 43.72 155 GLN A CA 1
ATOM 1239 C C . GLN A 1 155 ? 7.525 -9.588 1.180 1.00 43.72 155 GLN A C 1
ATOM 1241 O O . GLN A 1 155 ? 8.102 -9.797 0.119 1.00 43.72 155 GLN A O 1
ATOM 1246 N N . MET A 1 156 ? 7.444 -8.365 1.701 1.00 46.38 156 MET A N 1
ATOM 1247 C CA . MET A 1 156 ? 8.008 -7.182 1.057 1.00 46.38 156 MET A CA 1
ATOM 1248 C C . MET A 1 156 ? 9.543 -7.099 0.959 1.00 46.38 156 MET A C 1
ATOM 1250 O O . MET A 1 156 ? 10.001 -6.625 -0.077 1.00 46.38 156 MET A O 1
ATOM 1254 N N . PRO A 1 157 ? 10.384 -7.563 1.913 1.00 46.22 157 PRO A N 1
ATOM 1255 C CA . PRO A 1 157 ? 11.841 -7.493 1.754 1.00 46.22 157 PRO A CA 1
ATOM 1256 C C . PRO A 1 157 ? 12.365 -8.263 0.534 1.00 46.22 157 PRO A C 1
ATOM 1258 O O . PRO A 1 157 ? 13.483 -8.003 0.098 1.00 46.22 157 PRO A O 1
ATOM 1261 N N . LEU A 1 158 ? 11.577 -9.172 -0.046 1.00 43.84 158 LEU A N 1
ATOM 1262 C CA . LEU A 1 158 ? 12.003 -10.016 -1.161 1.00 43.84 158 LEU A CA 1
ATOM 1263 C C . LEU A 1 158 ? 11.945 -9.311 -2.518 1.00 43.84 158 LEU A C 1
ATOM 1265 O O . LEU A 1 158 ? 12.866 -9.491 -3.310 1.00 43.84 158 LEU A O 1
ATOM 1269 N N . ILE A 1 159 ? 10.982 -8.401 -2.730 1.00 47.72 159 ILE A N 1
ATOM 1270 C CA . ILE A 1 159 ? 10.977 -7.530 -3.922 1.0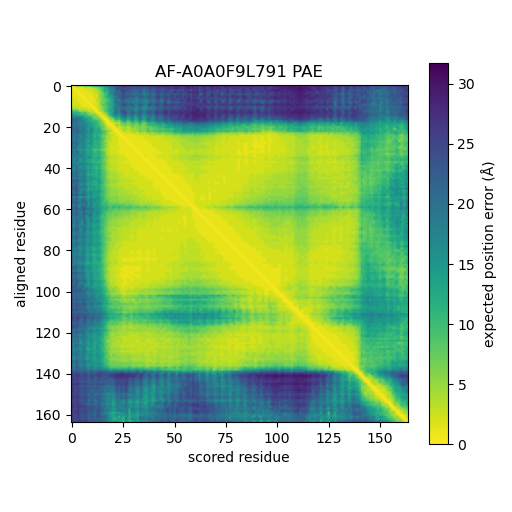0 47.72 159 ILE A CA 1
ATOM 1271 C C . ILE A 1 159 ? 12.278 -6.725 -3.979 1.00 47.72 159 ILE A C 1
ATOM 1273 O O . ILE A 1 159 ? 12.877 -6.529 -5.033 1.00 47.72 159 ILE A O 1
ATOM 1277 N N . PHE A 1 160 ? 12.730 -6.247 -2.823 1.00 52.75 160 PHE A N 1
ATOM 1278 C CA . PHE A 1 160 ? 13.788 -5.251 -2.760 1.00 52.75 160 PHE A CA 1
ATOM 1279 C C . PHE A 1 160 ? 15.190 -5.849 -2.909 1.00 52.75 160 PHE A C 1
ATOM 1281 O O . PHE A 1 160 ? 16.049 -5.198 -3.494 1.00 52.75 160 PHE A O 1
ATOM 1288 N N . TYR A 1 161 ? 15.420 -7.097 -2.484 1.00 46.62 161 TYR A N 1
ATOM 1289 C CA . TYR A 1 161 ? 16.693 -7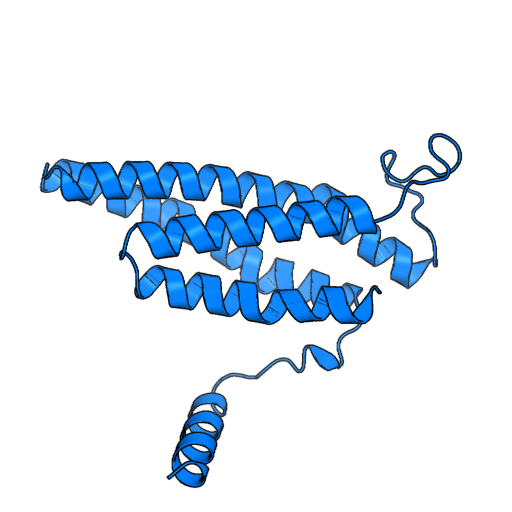.786 -2.746 1.00 46.62 161 TYR A CA 1
ATOM 1290 C C . TYR A 1 161 ? 16.860 -8.253 -4.199 1.00 46.62 161 TYR A C 1
ATOM 1292 O O . TYR A 1 161 ? 17.987 -8.517 -4.606 1.00 46.62 161 TYR A O 1
ATOM 1300 N N . GLN A 1 162 ? 15.778 -8.368 -4.976 1.00 43.25 162 GLN A N 1
ATOM 1301 C CA . GLN A 1 162 ? 15.840 -8.785 -6.384 1.00 43.25 162 GLN A CA 1
ATOM 1302 C C . GLN A 1 162 ? 15.937 -7.606 -7.368 1.00 43.25 162 GLN A C 1
ATOM 1304 O O . GLN A 1 162 ? 16.372 -7.802 -8.501 1.00 43.25 162 GLN A O 1
ATOM 1309 N N . ILE A 1 163 ? 15.561 -6.388 -6.955 1.00 44.03 163 ILE A N 1
ATOM 1310 C CA . ILE A 1 163 ? 15.619 -5.176 -7.797 1.00 44.03 163 ILE A CA 1
ATOM 1311 C C . ILE A 1 163 ? 16.982 -4.455 -7.724 1.00 44.03 163 ILE A C 1
ATOM 1313 O O . ILE A 1 163 ? 17.322 -3.711 -8.649 1.00 44.03 163 ILE A O 1
ATOM 1317 N N . ILE A 1 164 ? 17.759 -4.651 -6.651 1.00 38.75 164 ILE A N 1
ATOM 1318 C CA . ILE A 1 164 ? 19.078 -4.019 -6.421 1.00 38.75 164 ILE A CA 1
ATOM 1319 C C . ILE A 1 164 ? 20.203 -5.003 -6.753 1.00 38.75 164 ILE A C 1
ATOM 1321 O O . ILE A 1 164 ? 21.172 -4.575 -7.425 1.00 38.75 164 ILE A O 1
#

InterPro domains:
  IPR012312 Hemerythrin-like [PF01814] (36-137)
  IPR019903 Repair of iron centres family [PTHR36438] (1-141)

Nearest PDB structures (foldseek):
  6ocu-assembly1_B  TM=2.501E-01  e=8.169E+00  Bos taurus

Mean predicted aligned error: 10.1 Å

Foldseek 3Di:
DVVVVVVVVVVVVPPDPPDPLLPDQLLRLLVCCCVPQVVVCVVCLVVVLVVLVVVCVVVVDPLSVVVSVLSVVLNVLVVVLVCCCVVPLSLQSVCCRVPVAGDPHPQQPCVVPVPRDSVVVVVVSVVSLVVSVVSCVVSVDPPPVCVSVVVSVVSVVSSVVVVD

Organism: NCBI:txid412755

Radius of gyration: 18.96 Å; Cα contacts (8 Å, |Δi|>4): 80; chains: 1; bounding box: 40×44×48 Å

Sequence (164 aa):
DMEKIITEINDLKKDEAIVDVDNLSLTELVDHIESTHHVFMKKEIPDILALLDKAVNRHKTEDLKNLNEIFQTLVEDITAHLEKEEQILFPAVRELEEFGEIKSIACFDKSANPLASVANPINQMEMEHTAVGNLLKKNNQLLLIQELLIHLLHQMPLIFYQII